Protein AF-A0AA35SJM2-F1 (afdb_monomer)

InterPro domains:
  IPR002765 Uncharacterised protein family UPF0145, YbjQ-like [PF01906] (5-69)
  IPR002765 Uncharacterised protein family UPF0145, YbjQ-like [PTHR34068] (3-70)
  IPR035439 UPF0145 domain superfamily [SSF117782] (9-71)

Solvent-accessible surface area (backbone atoms only — not comparable to full-atom values): 5002 Å² total; per-residue (Å²): 134,91,90,86,85,87,65,86,83,74,83,67,72,65,59,71,58,55,51,46,53,52,52,52,49,51,54,42,51,50,55,51,49,53,54,27,50,77,70,65,28,76,45,72,43,85,68,45,79,45,78,46,82,79,48,98,93,41,74,45,79,47,65,52,62,45,67,40,63,86,73,59,79,81,82,75,112

Foldseek 3Di:
DDDDPDCPPVPDDPPVVVVVVVVLVVVQVVVAVVVLVVVVAPDWPPKDWDWDDPDDPDIDIHMDTDGHHDDDPVNVD

pLDDT: mean 79.22, std 18.02, range [47.5, 98.06]

Structure (mmCIF, N/CA/C/O backbone):
data_AF-A0AA35SJM2-F1
#
_entry.id   AF-A0AA35SJM2-F1
#
loop_
_atom_site.group_PDB
_atom_site.id
_atom_site.type_symbol
_atom_site.label_atom_id
_atom_site.label_alt_id
_atom_site.label_comp_id
_atom_site.label_asym_id
_atom_site.label_entity_id
_atom_site.label_seq_id
_atom_site.pdbx_PDB_ins_code
_atom_site.Cartn_x
_atom_site.Cartn_y
_atom_site.Cartn_z
_atom_site.occupancy
_atom_site.B_iso_or_equiv
_atom_site.auth_seq_id
_atom_site.auth_comp_id
_atom_site.auth_asym_id
_atom_site.auth_atom_id
_atom_site.pdbx_PDB_model_num
ATOM 1 N N . MET A 1 1 ? 17.104 -0.779 -49.467 1.00 47.50 1 MET A N 1
ATOM 2 C CA . MET A 1 1 ? 17.163 -2.150 -48.913 1.00 47.50 1 MET A CA 1
ATOM 3 C C . MET A 1 1 ? 18.175 -2.166 -47.778 1.00 47.50 1 MET A C 1
ATOM 5 O O . MET A 1 1 ? 19.196 -1.513 -47.915 1.00 47.50 1 MET A O 1
ATOM 9 N N . ALA A 1 2 ? 17.855 -2.901 -46.708 1.00 48.22 2 ALA A N 1
ATOM 10 C CA . ALA A 1 2 ? 18.680 -3.225 -45.536 1.00 48.22 2 ALA A CA 1
ATOM 11 C C . ALA A 1 2 ? 19.031 -2.093 -44.545 1.00 48.22 2 ALA A C 1
ATOM 13 O O . ALA A 1 2 ? 20.070 -1.462 -44.664 1.00 48.22 2 ALA A O 1
ATOM 14 N N . ALA A 1 3 ? 18.186 -1.930 -43.516 1.00 48.91 3 ALA A N 1
ATOM 15 C CA . ALA A 1 3 ? 18.595 -1.865 -42.099 1.00 48.91 3 ALA A CA 1
ATOM 16 C C . ALA A 1 3 ? 17.362 -1.699 -41.181 1.00 48.91 3 ALA A C 1
ATOM 18 O O . ALA A 1 3 ? 17.256 -0.717 -40.467 1.00 48.91 3 ALA A O 1
ATOM 19 N N . ASN A 1 4 ? 16.386 -2.616 -41.226 1.00 52.91 4 ASN A N 1
ATOM 20 C CA . ASN A 1 4 ? 15.229 -2.567 -40.310 1.00 52.91 4 ASN A CA 1
ATOM 21 C C . ASN A 1 4 ? 14.713 -3.962 -39.903 1.00 52.91 4 ASN A C 1
ATOM 23 O O . ASN A 1 4 ? 13.524 -4.170 -39.694 1.00 52.91 4 ASN A O 1
ATOM 27 N N . VAL A 1 5 ? 15.611 -4.944 -39.776 1.00 55.47 5 VAL A N 1
ATOM 28 C CA . VAL A 1 5 ? 15.256 -6.328 -39.398 1.00 55.47 5 VAL A CA 1
ATOM 29 C C . VAL A 1 5 ? 16.149 -6.811 -38.255 1.00 55.47 5 VAL A C 1
ATOM 31 O O . VAL A 1 5 ? 16.879 -7.785 -38.396 1.00 55.47 5 VAL A O 1
ATOM 34 N N . LYS A 1 6 ? 16.157 -6.106 -37.116 1.00 48.66 6 LYS A N 1
ATOM 35 C CA . LYS A 1 6 ? 16.836 -6.624 -35.909 1.00 48.66 6 LYS A CA 1
ATOM 36 C C . LYS A 1 6 ? 15.995 -6.686 -34.638 1.00 48.66 6 LYS A C 1
ATOM 38 O O . LYS A 1 6 ? 16.471 -7.245 -33.663 1.00 48.66 6 LYS A O 1
ATOM 43 N N . ASN A 1 7 ? 14.740 -6.232 -34.664 1.00 50.53 7 ASN A N 1
ATOM 44 C CA . ASN A 1 7 ? 13.889 -6.255 -33.467 1.00 50.53 7 ASN A CA 1
ATOM 45 C C . ASN A 1 7 ? 12.493 -6.860 -33.661 1.00 50.53 7 ASN A C 1
ATOM 47 O O . ASN A 1 7 ? 11.696 -6.846 -32.731 1.00 50.53 7 ASN A O 1
ATOM 51 N N . TRP A 1 8 ? 12.186 -7.418 -34.836 1.00 47.72 8 TRP A N 1
ATOM 52 C CA . TRP A 1 8 ? 10.833 -7.909 -35.128 1.00 47.72 8 TRP A CA 1
ATOM 53 C C . TRP A 1 8 ? 10.481 -9.238 -34.426 1.00 47.72 8 TRP A C 1
ATOM 55 O O . TRP A 1 8 ? 9.313 -9.601 -34.369 1.00 47.72 8 TRP A O 1
ATOM 65 N N . SER A 1 9 ? 11.469 -9.940 -33.854 1.00 48.97 9 SER A N 1
ATOM 66 C CA . SER A 1 9 ? 11.272 -11.215 -33.142 1.00 48.97 9 SER A CA 1
ATOM 67 C C . SER A 1 9 ? 11.442 -11.137 -31.619 1.00 48.97 9 SER A C 1
ATOM 69 O O . SER A 1 9 ? 11.361 -12.170 -30.962 1.00 48.97 9 SER A O 1
ATOM 71 N N . VAL A 1 10 ? 11.635 -9.953 -31.023 1.00 52.91 10 VAL A N 1
ATOM 72 C CA . VAL A 1 10 ? 11.635 -9.799 -29.550 1.00 52.91 10 VAL A CA 1
ATOM 73 C C . VAL A 1 10 ? 10.238 -9.363 -29.098 1.00 52.91 10 VAL A C 1
ATOM 75 O O . VAL A 1 10 ? 10.030 -8.280 -28.565 1.00 52.91 10 VAL A O 1
ATOM 78 N N . GLY A 1 11 ? 9.249 -10.195 -29.422 1.00 57.56 11 GLY A N 1
ATOM 79 C CA . GLY A 1 11 ? 7.827 -9.973 -29.163 1.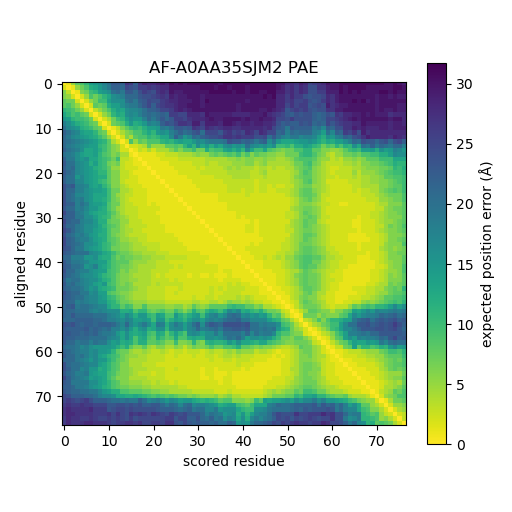00 57.56 11 GLY A CA 1
ATOM 80 C C . GLY A 1 11 ? 7.359 -10.459 -27.792 1.00 57.56 11 GLY A C 1
ATOM 81 O O . GLY A 1 11 ? 6.345 -11.140 -27.714 1.00 57.56 11 GLY A O 1
ATOM 82 N N . GLY A 1 12 ? 8.061 -10.158 -26.707 1.00 61.12 12 GLY A N 1
ATOM 83 C CA . GLY A 1 12 ? 7.604 -10.601 -25.391 1.00 61.12 12 GLY A CA 1
ATOM 84 C C . GLY A 1 12 ? 8.380 -9.913 -24.297 1.00 61.12 12 GLY A C 1
ATOM 85 O O . GLY A 1 12 ? 9.550 -10.219 -24.146 1.00 61.12 12 GLY A O 1
ATOM 86 N N . GLU A 1 13 ? 7.724 -8.969 -23.620 1.00 57.84 13 GLU A N 1
ATOM 87 C CA . GLU A 1 13 ? 8.213 -8.174 -22.488 1.00 57.84 13 GLU A CA 1
ATOM 88 C C . GLU A 1 13 ? 9.642 -7.624 -22.636 1.00 57.84 13 GLU A C 1
ATOM 90 O O . GLU A 1 13 ? 10.641 -8.342 -22.625 1.00 57.84 13 GLU A O 1
ATOM 95 N N . LEU A 1 14 ? 9.782 -6.296 -22.673 1.00 68.06 14 LEU A N 1
ATOM 96 C CA . LEU A 1 14 ? 11.068 -5.684 -22.344 1.00 68.06 14 LEU A CA 1
ATOM 97 C C . LEU A 1 14 ? 11.388 -6.104 -20.903 1.00 68.06 14 LEU A C 1
ATOM 99 O O . LEU A 1 14 ? 10.877 -5.502 -19.972 1.00 68.06 14 LEU A O 1
ATOM 103 N N . ARG A 1 15 ? 12.164 -7.175 -20.711 1.00 66.62 15 ARG A N 1
ATOM 104 C CA . ARG A 1 15 ? 12.342 -7.845 -19.412 1.00 66.62 15 ARG A CA 1
ATOM 105 C C . ARG A 1 15 ? 12.732 -6.864 -18.304 1.00 66.62 15 ARG A C 1
ATOM 107 O O . ARG A 1 15 ? 12.132 -6.874 -17.243 1.00 66.62 15 ARG A O 1
ATOM 114 N N . GLY A 1 16 ? 13.607 -5.907 -18.624 1.00 70.25 16 GLY A N 1
ATOM 115 C CA . GLY A 1 16 ? 13.968 -4.818 -17.711 1.00 70.25 16 GLY A CA 1
ATOM 116 C C . GLY A 1 16 ? 12.824 -3.848 -17.370 1.00 70.25 16 GLY A C 1
ATOM 117 O O . GLY A 1 16 ? 12.807 -3.301 -16.277 1.00 70.25 16 GLY A O 1
ATOM 118 N N . TYR A 1 17 ? 11.852 -3.647 -18.262 1.00 69.56 17 TYR A N 1
ATOM 119 C CA . TYR A 1 17 ? 10.639 -2.867 -17.990 1.00 69.56 17 TYR A CA 1
ATOM 120 C C . TYR A 1 17 ? 9.667 -3.625 -17.076 1.00 69.56 17 TYR A C 1
ATOM 122 O O . TYR A 1 17 ? 9.150 -3.037 -16.130 1.00 69.56 17 TYR A O 1
ATOM 130 N N . SER A 1 18 ? 9.460 -4.927 -17.305 1.00 78.62 18 SER A N 1
ATOM 131 C CA . SER A 1 18 ? 8.648 -5.763 -16.406 1.00 78.62 18 SER A CA 1
ATOM 132 C C . SER A 1 18 ? 9.284 -5.870 -15.015 1.00 78.62 18 SER A C 1
ATOM 134 O O . SER A 1 18 ? 8.588 -5.703 -14.014 1.00 78.62 18 SER A O 1
ATOM 136 N N . ASP A 1 19 ? 10.607 -6.050 -14.942 1.00 83.62 19 ASP A N 1
ATOM 137 C CA . ASP A 1 19 ? 11.364 -6.067 -13.683 1.00 83.62 19 ASP A CA 1
ATOM 138 C C . ASP A 1 19 ? 11.265 -4.717 -12.952 1.00 83.62 19 ASP A C 1
ATOM 140 O O . ASP A 1 19 ? 11.032 -4.671 -11.743 1.00 83.62 19 ASP A O 1
ATOM 144 N N . MET A 1 20 ? 11.366 -3.603 -13.688 1.00 84.38 20 MET A N 1
ATOM 145 C CA . MET A 1 20 ? 11.179 -2.264 -13.128 1.00 84.38 20 MET A CA 1
ATOM 146 C C . MET A 1 20 ? 9.769 -2.099 -12.551 1.00 84.38 20 MET A C 1
ATOM 148 O O . MET A 1 20 ? 9.636 -1.677 -11.407 1.00 84.38 20 MET A O 1
ATOM 152 N N . LEU A 1 21 ? 8.719 -2.466 -13.292 1.00 82.94 21 LEU A N 1
ATOM 153 C CA . LEU A 1 21 ? 7.337 -2.372 -12.809 1.00 82.94 21 LEU A CA 1
ATOM 154 C C . LEU A 1 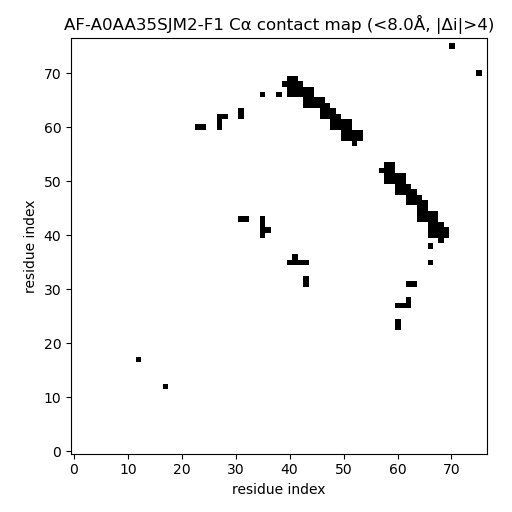21 ? 7.092 -3.245 -11.571 1.00 82.94 21 LEU A C 1
ATOM 156 O O . LEU A 1 21 ? 6.410 -2.805 -10.644 1.00 82.94 21 LEU A O 1
ATOM 160 N N . GLN A 1 22 ? 7.670 -4.449 -11.525 1.00 86.00 22 GLN A N 1
ATOM 161 C CA . GLN A 1 22 ? 7.636 -5.321 -10.347 1.00 86.00 22 GLN A CA 1
ATOM 162 C C . GLN A 1 22 ? 8.284 -4.643 -9.132 1.00 86.00 22 GLN A C 1
ATOM 164 O O . GLN A 1 22 ? 7.674 -4.570 -8.062 1.00 86.00 22 GLN A O 1
ATOM 169 N N . GLN A 1 23 ? 9.492 -4.099 -9.302 1.00 89.19 23 GLN A N 1
ATOM 170 C CA . GLN A 1 23 ? 10.216 -3.416 -8.233 1.00 89.19 23 GLN A CA 1
ATOM 171 C C . GLN A 1 23 ? 9.473 -2.159 -7.759 1.00 89.19 23 GLN A C 1
ATOM 173 O O . GLN A 1 23 ? 9.314 -1.954 -6.554 1.00 89.19 23 GLN A O 1
ATOM 178 N N . THR A 1 24 ? 8.968 -1.336 -8.681 1.00 89.25 24 THR A N 1
ATOM 179 C CA . THR A 1 24 ? 8.163 -0.154 -8.349 1.00 89.25 24 THR A CA 1
ATOM 180 C C . THR A 1 24 ? 6.893 -0.553 -7.600 1.00 89.25 24 THR A C 1
ATOM 182 O O . THR A 1 24 ? 6.561 0.078 -6.598 1.00 89.25 24 THR A O 1
ATOM 185 N N . GLY A 1 25 ? 6.221 -1.630 -8.019 1.00 90.69 25 GLY A N 1
ATOM 186 C CA . GLY A 1 25 ? 5.075 -2.195 -7.306 1.00 90.69 25 GLY A CA 1
ATOM 187 C C . GLY A 1 25 ? 5.405 -2.524 -5.856 1.00 90.69 25 GLY A C 1
ATOM 188 O O . GLY A 1 25 ? 4.687 -2.102 -4.952 1.00 90.69 25 GLY A O 1
ATOM 189 N N . HIS A 1 26 ? 6.531 -3.194 -5.621 1.00 93.69 26 HIS A N 1
ATOM 190 C CA . HIS A 1 26 ? 6.972 -3.536 -4.271 1.00 93.69 26 HIS A CA 1
ATOM 191 C C . HIS A 1 26 ? 7.236 -2.295 -3.407 1.00 93.69 26 HIS A C 1
ATOM 193 O O . HIS A 1 26 ? 6.786 -2.232 -2.265 1.00 93.69 26 HIS A O 1
ATOM 199 N N . ILE A 1 27 ? 7.8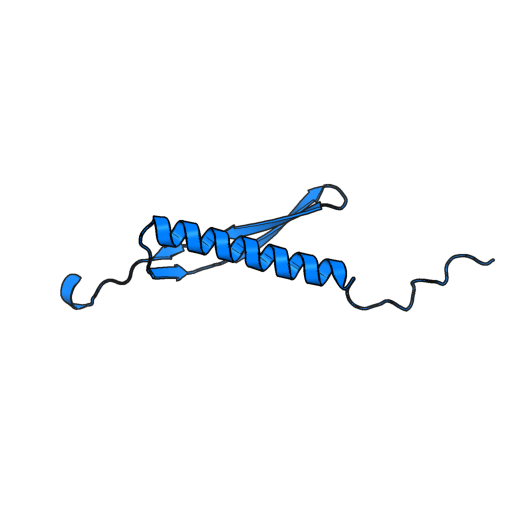90 -1.275 -3.972 1.00 94.31 27 ILE A N 1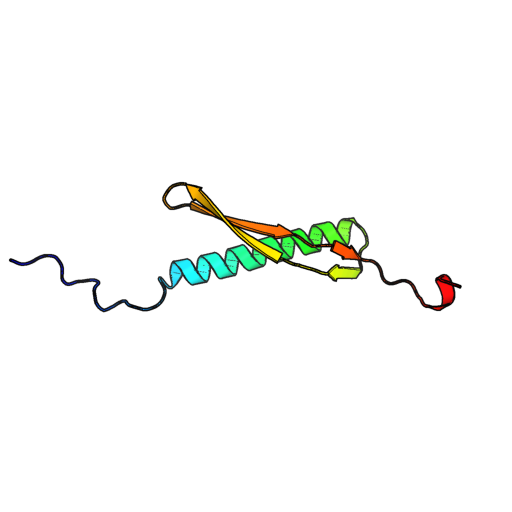
ATOM 200 C CA . ILE A 1 27 ? 8.167 -0.006 -3.280 1.00 94.31 27 ILE A CA 1
ATOM 201 C C . ILE A 1 27 ? 6.864 0.700 -2.878 1.00 94.31 27 ILE A C 1
ATOM 203 O O . ILE A 1 27 ? 6.753 1.205 -1.761 1.00 94.31 27 ILE A O 1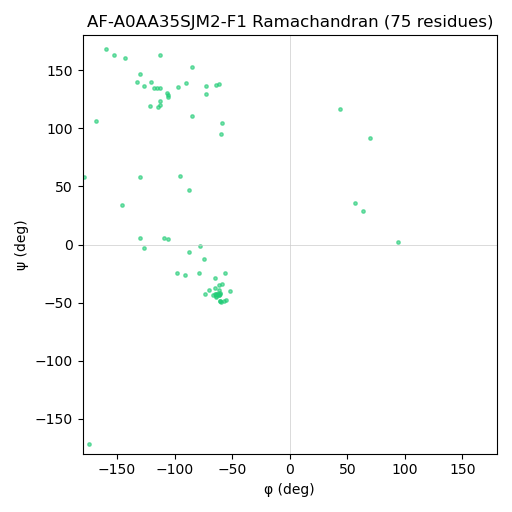
ATOM 207 N N . VAL A 1 28 ? 5.868 0.734 -3.768 1.00 94.50 28 VAL A N 1
ATOM 208 C CA . VAL A 1 28 ? 4.566 1.361 -3.486 1.00 94.50 28 VAL A CA 1
ATOM 209 C C . VAL A 1 28 ? 3.836 0.627 -2.360 1.00 94.50 28 VAL A C 1
ATOM 211 O O . VAL A 1 28 ? 3.323 1.271 -1.446 1.00 94.50 28 VAL A O 1
ATOM 214 N N . LEU A 1 29 ? 3.822 -0.708 -2.394 1.00 94.88 29 LEU A N 1
ATOM 215 C CA . LEU A 1 29 ? 3.205 -1.526 -1.348 1.00 94.88 29 LEU A CA 1
ATOM 216 C C . LEU A 1 29 ? 3.896 -1.343 0.004 1.00 94.88 29 LEU A C 1
ATOM 218 O O . LEU A 1 29 ? 3.215 -1.180 1.015 1.00 94.88 29 LEU A O 1
ATOM 222 N N . GLN A 1 30 ? 5.230 -1.309 0.020 1.00 96.12 30 GLN A N 1
ATOM 223 C CA . GLN A 1 30 ? 6.002 -1.092 1.239 1.00 96.12 30 GLN A CA 1
ATOM 224 C C . GLN A 1 30 ? 5.669 0.265 1.873 1.00 96.12 30 GLN A C 1
ATOM 226 O O . GLN A 1 30 ? 5.317 0.319 3.047 1.00 96.12 30 GLN A O 1
ATOM 231 N N . ARG A 1 31 ? 5.672 1.348 1.085 1.00 96.06 31 ARG A N 1
ATOM 232 C CA . ARG A 1 31 ? 5.313 2.692 1.573 1.00 96.06 31 ARG A CA 1
ATOM 233 C C . ARG A 1 31 ? 3.883 2.769 2.100 1.00 96.06 31 ARG A C 1
ATOM 235 O O . ARG A 1 31 ? 3.607 3.529 3.024 1.00 96.06 31 ARG A O 1
ATOM 242 N N . MET A 1 32 ? 2.957 2.029 1.492 1.00 96.38 32 MET A N 1
ATOM 243 C CA . MET A 1 32 ? 1.564 1.971 1.940 1.00 96.38 32 MET A CA 1
ATOM 244 C C . MET A 1 32 ? 1.436 1.224 3.272 1.00 96.38 32 MET A C 1
ATOM 246 O O . MET A 1 32 ? 0.680 1.651 4.143 1.00 96.38 32 MET A O 1
ATOM 250 N N . ALA A 1 33 ? 2.198 0.143 3.446 1.00 96.31 33 ALA A N 1
ATOM 251 C CA . ALA A 1 33 ? 2.257 -0.603 4.696 1.00 96.31 33 ALA A CA 1
ATOM 252 C C . ALA A 1 33 ? 2.889 0.225 5.826 1.00 96.31 33 ALA A C 1
ATOM 254 O O . ALA A 1 33 ? 2.333 0.258 6.919 1.00 96.31 33 ALA A O 1
ATOM 255 N N . GLU A 1 34 ? 3.987 0.937 5.557 1.00 97.75 34 GLU A N 1
ATOM 256 C CA . GLU A 1 34 ? 4.639 1.843 6.517 1.00 97.75 34 GLU A CA 1
ATOM 257 C C . GLU A 1 34 ? 3.662 2.922 7.016 1.00 97.75 34 GLU A C 1
ATOM 259 O O . GLU A 1 34 ? 3.470 3.075 8.220 1.00 97.75 34 GLU A O 1
ATOM 264 N N . GLN A 1 35 ? 2.938 3.586 6.107 1.00 97.38 35 GLN A N 1
ATOM 265 C CA . GLN A 1 35 ? 1.907 4.568 6.476 1.00 97.38 35 GLN A CA 1
ATOM 266 C C . GLN A 1 35 ? 0.782 3.949 7.321 1.00 97.38 35 GLN A C 1
ATOM 268 O O . GLN A 1 35 ? 0.341 4.535 8.308 1.00 97.38 35 GLN A O 1
ATOM 273 N N . ALA A 1 36 ? 0.316 2.748 6.970 1.00 97.88 36 ALA A N 1
ATOM 274 C CA . ALA A 1 36 ? -0.713 2.060 7.746 1.00 97.88 36 ALA A CA 1
ATOM 275 C C . ALA A 1 36 ? -0.221 1.683 9.157 1.00 97.88 36 ALA A C 1
ATOM 277 O O . ALA A 1 36 ? -0.970 1.815 10.127 1.00 97.88 36 ALA A O 1
ATOM 278 N N . GLN A 1 37 ? 1.045 1.276 9.290 1.00 97.19 37 GLN A N 1
ATOM 279 C CA . GLN A 1 37 ? 1.677 0.995 10.581 1.00 97.19 37 GLN A CA 1
ATOM 280 C C . GLN A 1 37 ? 1.792 2.254 11.448 1.00 97.19 37 GLN A C 1
ATOM 282 O O . GLN A 1 37 ? 1.462 2.205 12.633 1.00 97.19 37 GLN A O 1
ATOM 287 N N . GLU A 1 38 ? 2.183 3.393 10.869 1.00 98.00 38 GL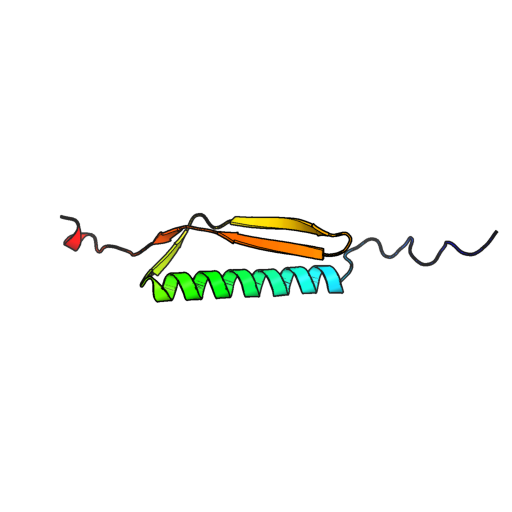U A N 1
ATOM 288 C CA . GLU A 1 38 ? 2.209 4.690 11.566 1.00 98.00 38 GLU A CA 1
ATOM 289 C C . GLU A 1 38 ? 0.819 5.086 12.092 1.00 98.00 38 GLU A C 1
ATOM 291 O O . GLU A 1 38 ? 0.689 5.642 13.186 1.00 98.00 38 GLU A O 1
ATOM 296 N N . MET A 1 39 ? -0.236 4.720 11.359 1.00 97.00 39 MET A N 1
ATOM 297 C CA . MET A 1 39 ? -1.634 4.907 11.760 1.00 97.00 39 MET A CA 1
ATOM 298 C C . MET A 1 39 ? -2.138 3.874 12.784 1.00 97.00 39 MET A C 1
ATOM 300 O O . MET A 1 39 ? -3.290 3.963 13.212 1.00 97.00 39 MET A O 1
ATOM 304 N N . LYS A 1 40 ? -1.303 2.909 13.202 1.00 96.56 40 LYS A N 1
ATOM 305 C CA . LYS A 1 40 ? -1.674 1.773 14.070 1.00 96.56 40 LYS A CA 1
ATOM 306 C C . LYS A 1 40 ? -2.816 0.923 13.496 1.00 96.56 40 LYS A C 1
ATOM 308 O O . LYS A 1 40 ? -3.683 0.456 14.238 1.00 96.56 40 LYS A O 1
ATOM 313 N N . ALA A 1 41 ? -2.842 0.773 12.175 1.00 97.62 41 ALA A N 1
ATOM 314 C CA . ALA A 1 41 ? -3.758 -0.122 11.485 1.00 97.62 41 ALA A CA 1
ATOM 315 C C . ALA A 1 41 ? -3.198 -1.551 11.428 1.00 97.62 41 ALA A C 1
ATOM 317 O O . ALA A 1 41 ? -1.985 -1.755 11.405 1.00 97.62 41 ALA A O 1
ATOM 318 N N . ASP A 1 42 ? -4.097 -2.530 11.353 1.00 96.50 42 ASP A N 1
ATOM 319 C CA . ASP A 1 42 ? -3.761 -3.952 11.226 1.00 96.50 42 ASP A CA 1
ATOM 320 C C . ASP A 1 42 ? -3.678 -4.390 9.759 1.00 96.50 42 ASP A C 1
ATOM 322 O O . ASP A 1 42 ? -2.989 -5.352 9.421 1.00 96.50 42 ASP A O 1
ATOM 326 N N . ALA A 1 43 ? -4.394 -3.693 8.870 1.00 96.31 43 ALA A N 1
ATOM 327 C CA . ALA A 1 43 ? -4.438 -4.013 7.450 1.00 96.31 43 ALA A CA 1
ATOM 328 C C . ALA A 1 43 ? -4.732 -2.788 6.574 1.00 96.31 43 ALA A C 1
ATOM 330 O O . ALA A 1 43 ? -5.275 -1.782 7.033 1.00 96.31 43 ALA A O 1
ATOM 331 N N . VAL A 1 44 ? -4.437 -2.919 5.278 1.00 97.38 44 VAL A N 1
ATOM 332 C CA . VAL A 1 44 ? -4.931 -2.027 4.222 1.00 97.38 44 VAL A CA 1
ATOM 333 C C . VAL A 1 44 ? -5.880 -2.813 3.325 1.00 97.38 44 VAL A C 1
ATOM 335 O O . VAL A 1 44 ? -5.505 -3.841 2.765 1.00 97.38 44 VAL A O 1
ATOM 338 N N . ILE A 1 45 ? -7.114 -2.335 3.181 1.00 96.75 45 ILE A N 1
ATOM 339 C CA . ILE A 1 45 ? -8.149 -2.956 2.347 1.00 96.75 45 ILE A CA 1
ATOM 340 C C . ILE A 1 45 ? -8.499 -2.074 1.149 1.00 96.75 45 ILE A C 1
ATOM 342 O O . ILE A 1 45 ? -8.187 -0.885 1.118 1.00 96.75 45 ILE A O 1
ATOM 346 N N . GLY A 1 46 ? -9.157 -2.659 0.145 1.00 95.94 46 GLY A N 1
ATOM 347 C CA . GLY A 1 46 ? -9.607 -1.914 -1.037 1.00 95.94 46 GLY A CA 1
ATOM 348 C C . GLY A 1 46 ? -8.460 -1.332 -1.867 1.00 95.94 46 GLY A C 1
ATOM 349 O O . GLY A 1 46 ? -8.627 -0.294 -2.503 1.00 95.94 46 GLY A O 1
ATOM 350 N N . MET A 1 47 ? -7.295 -1.981 -1.834 1.00 94.88 47 MET A N 1
ATOM 351 C CA . MET A 1 47 ? -6.088 -1.485 -2.478 1.00 94.88 47 MET A CA 1
ATOM 352 C C . MET A 1 47 ? -6.231 -1.418 -4.004 1.00 94.88 47 MET A C 1
ATOM 354 O O . MET A 1 47 ? -6.717 -2.358 -4.639 1.00 94.88 47 MET A O 1
ATOM 358 N N . ARG A 1 48 ? -5.743 -0.329 -4.602 1.00 93.44 48 ARG A N 1
ATOM 359 C CA . ARG A 1 48 ? -5.581 -0.169 -6.051 1.00 93.44 48 ARG A CA 1
ATOM 360 C C . ARG A 1 48 ? -4.202 0.372 -6.382 1.00 93.44 48 ARG A C 1
ATOM 362 O O . ARG A 1 48 ? -3.716 1.284 -5.722 1.00 93.44 48 ARG A O 1
ATOM 369 N N . LEU A 1 49 ? -3.628 -0.172 -7.451 1.00 90.06 49 LEU A N 1
ATOM 370 C CA . LEU A 1 49 ? -2.459 0.370 -8.128 1.00 90.06 49 LEU A CA 1
ATOM 371 C C . LEU A 1 49 ? -2.918 0.988 -9.446 1.00 90.06 49 LEU A C 1
ATOM 373 O O . LEU A 1 49 ? -3.653 0.357 -10.208 1.00 90.06 49 LEU A O 1
ATOM 377 N N . VAL A 1 50 ? -2.506 2.221 -9.699 1.00 88.25 50 VAL A N 1
ATOM 378 C CA . VAL A 1 50 ? -2.790 2.942 -10.937 1.00 88.25 50 VAL A CA 1
ATOM 379 C C . VAL A 1 50 ? -1.485 3.447 -11.524 1.00 88.25 50 VAL A C 1
ATOM 381 O O . VAL A 1 50 ? -0.622 3.951 -10.807 1.00 88.25 50 VAL A O 1
ATOM 384 N N . THR A 1 51 ? -1.333 3.296 -12.833 1.00 81.06 51 THR A N 1
ATOM 385 C CA . THR A 1 51 ? -0.212 3.874 -13.569 1.00 81.06 51 THR A CA 1
ATOM 386 C C . THR A 1 51 ? -0.644 5.186 -14.204 1.00 81.06 51 THR A C 1
ATOM 388 O O . THR A 1 51 ? -1.708 5.238 -14.823 1.00 81.06 51 THR A O 1
ATOM 391 N N . SER A 1 52 ? 0.185 6.220 -14.103 1.00 69.31 52 SER A N 1
ATOM 392 C CA . SER A 1 52 ? 0.023 7.465 -14.856 1.00 69.31 52 SER A CA 1
ATOM 393 C C . SER A 1 52 ? 1.233 7.667 -15.762 1.00 69.31 52 SER A C 1
ATOM 395 O O . SER A 1 52 ? 2.371 7.487 -15.332 1.00 69.31 52 SER A O 1
ATOM 397 N N . ASN A 1 53 ? 1.001 8.042 -17.018 1.00 61.00 53 ASN A N 1
ATOM 398 C CA . ASN A 1 53 ? 2.078 8.476 -17.904 1.00 61.00 53 ASN A CA 1
ATOM 399 C C . ASN A 1 53 ? 2.325 9.960 -17.646 1.00 61.00 53 ASN A C 1
ATOM 401 O O . ASN A 1 53 ? 1.475 10.790 -17.963 1.00 61.00 53 ASN A O 1
ATOM 405 N N . VAL A 1 54 ? 3.472 10.284 -17.055 1.00 60.16 54 VAL A N 1
ATOM 406 C CA . VAL A 1 54 ? 3.782 11.655 -16.610 1.00 60.16 54 VAL A CA 1
ATOM 407 C C . VAL A 1 54 ? 4.651 12.390 -17.629 1.00 60.16 54 VAL A C 1
ATOM 409 O O . VAL A 1 54 ? 4.605 13.613 -17.711 1.00 60.16 54 VAL A O 1
ATOM 412 N N . ALA A 1 55 ? 5.407 11.650 -18.446 1.00 57.62 55 ALA A N 1
ATOM 413 C CA . ALA A 1 55 ? 6.177 12.173 -19.571 1.00 57.62 55 ALA A CA 1
ATOM 414 C C . ALA A 1 55 ? 6.514 11.060 -20.578 1.00 57.62 55 ALA A C 1
ATOM 416 O O . ALA A 1 55 ? 6.360 9.871 -20.289 1.00 57.62 55 ALA A O 1
ATOM 417 N N . GLU A 1 56 ? 7.005 11.445 -21.758 1.00 50.06 56 GLU A N 1
ATOM 418 C CA . GLU A 1 56 ? 7.509 10.514 -22.771 1.00 50.06 56 GLU A CA 1
ATOM 419 C C . GLU A 1 56 ? 8.667 9.685 -22.176 1.00 50.06 56 GLU A C 1
ATOM 421 O O . GLU A 1 56 ? 9.761 10.190 -21.937 1.00 50.06 56 GLU A O 1
ATOM 426 N N . GLY A 1 57 ? 8.395 8.417 -21.851 1.00 56.50 57 GLY A N 1
ATOM 427 C CA . GLY A 1 57 ? 9.367 7.498 -21.248 1.00 56.50 57 GLY A CA 1
ATOM 428 C C . GLY A 1 57 ? 9.371 7.407 -19.714 1.00 56.50 57 GLY A C 1
ATOM 429 O O . GLY A 1 57 ? 10.168 6.637 -19.182 1.00 56.50 57 GLY A O 1
ATOM 430 N N . ALA A 1 58 ? 8.487 8.115 -18.997 1.00 58.59 58 ALA A N 1
ATOM 431 C CA . ALA A 1 58 ? 8.360 8.014 -17.538 1.00 58.59 58 ALA A CA 1
ATOM 432 C C . ALA A 1 58 ? 6.941 7.588 -17.118 1.00 58.59 58 ALA A C 1
ATOM 434 O O . ALA A 1 58 ? 5.961 8.292 -17.378 1.00 58.59 58 ALA A O 1
ATOM 435 N N . ALA A 1 59 ? 6.845 6.440 -16.442 1.00 65.75 59 ALA A N 1
ATOM 436 C CA . ALA A 1 59 ? 5.612 5.931 -15.849 1.00 65.75 59 ALA A CA 1
ATOM 437 C C . ALA A 1 59 ? 5.654 6.111 -14.324 1.00 65.75 59 ALA A C 1
ATOM 439 O O . ALA A 1 59 ? 6.599 5.667 -13.672 1.00 65.75 59 ALA A O 1
ATOM 440 N N . GLU A 1 60 ? 4.630 6.739 -13.755 1.00 77.75 60 GLU A N 1
ATOM 441 C CA . GLU A 1 60 ? 4.385 6.738 -12.312 1.00 77.75 60 GLU A CA 1
ATOM 442 C C . GLU A 1 60 ? 3.488 5.563 -11.945 1.00 77.75 60 GLU A C 1
ATOM 444 O O . GLU A 1 60 ? 2.504 5.286 -12.632 1.00 77.75 60 GLU A O 1
ATOM 449 N N . LEU A 1 61 ? 3.797 4.908 -10.826 1.00 85.69 61 LEU A N 1
ATOM 450 C CA . LEU A 1 61 ? 2.919 3.936 -10.189 1.00 85.69 61 LEU A CA 1
ATOM 451 C C . LEU A 1 61 ? 2.459 4.506 -8.850 1.00 85.69 61 LEU A C 1
ATOM 453 O O . LEU A 1 61 ? 3.271 4.785 -7.968 1.00 85.69 61 LEU A O 1
ATOM 457 N N . ILE A 1 62 ? 1.151 4.664 -8.705 1.00 89.62 62 ILE A N 1
ATOM 458 C CA . ILE A 1 62 ? 0.510 5.219 -7.517 1.00 89.62 62 ILE A CA 1
ATOM 459 C C . ILE A 1 62 ? -0.340 4.119 -6.889 1.00 89.62 62 ILE A C 1
ATOM 461 O O . ILE A 1 62 ? -1.075 3.420 -7.585 1.00 89.62 62 ILE A O 1
ATOM 465 N N . GLY A 1 63 ? -0.252 3.967 -5.570 1.00 92.50 63 GLY A N 1
ATOM 466 C CA . GLY A 1 63 ? -1.064 3.026 -4.806 1.00 92.50 63 GLY A CA 1
ATOM 467 C C . GLY A 1 63 ? -1.893 3.732 -3.745 1.00 92.50 63 GLY A C 1
ATOM 468 O O . GLY A 1 63 ? -1.390 4.631 -3.077 1.00 92.50 63 GLY A O 1
ATOM 469 N N . TYR A 1 64 ? -3.143 3.308 -3.570 1.00 94.56 64 TYR A N 1
ATOM 470 C CA . TYR A 1 64 ? -4.013 3.778 -2.489 1.00 94.56 64 TYR A CA 1
ATOM 471 C C . TYR A 1 64 ? -4.901 2.654 -1.955 1.00 94.56 64 TYR A C 1
ATOM 473 O O . TYR A 1 64 ? -5.134 1.656 -2.636 1.00 94.56 64 TYR A O 1
ATOM 481 N N . GLY A 1 65 ? -5.418 2.838 -0.742 1.00 96.62 65 GLY A N 1
ATOM 482 C CA . GLY A 1 65 ? -6.313 1.912 -0.053 1.00 96.62 65 GLY A CA 1
ATOM 483 C C . GLY A 1 65 ? -6.824 2.514 1.257 1.00 96.62 65 GLY A C 1
ATOM 484 O O . GLY A 1 65 ? -6.603 3.692 1.537 1.00 96.62 65 GLY A O 1
ATOM 485 N N . THR A 1 66 ? -7.512 1.711 2.064 1.00 97.75 66 T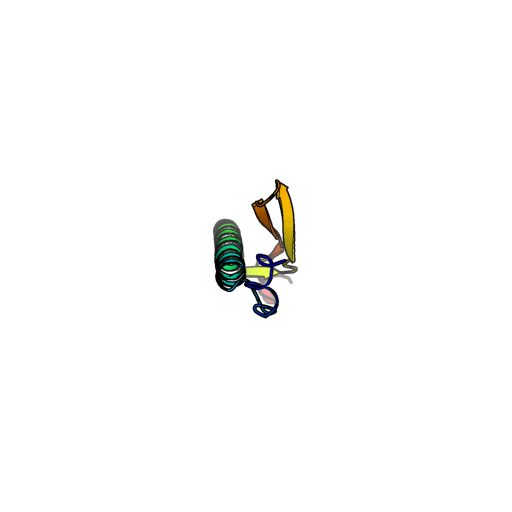HR A N 1
ATOM 486 C CA . THR A 1 66 ? -8.059 2.121 3.363 1.00 97.75 66 THR A CA 1
ATOM 487 C C . THR A 1 66 ? -7.376 1.354 4.485 1.00 97.75 66 THR A C 1
ATOM 489 O O . THR A 1 66 ? -7.489 0.132 4.551 1.00 97.75 66 THR A O 1
ATOM 492 N N . ALA A 1 67 ? -6.688 2.067 5.375 1.00 98.06 67 ALA A N 1
ATOM 493 C CA . ALA A 1 67 ? -6.111 1.493 6.584 1.00 98.06 67 ALA A CA 1
ATOM 494 C C . ALA A 1 67 ? -7.223 1.174 7.599 1.00 98.06 67 ALA A C 1
ATOM 496 O O . ALA A 1 67 ? -8.069 2.025 7.884 1.00 98.06 67 ALA A O 1
ATOM 497 N N . VAL A 1 68 ? -7.241 -0.048 8.127 1.00 97.25 68 VAL A N 1
ATOM 498 C CA . VAL A 1 68 ? -8.265 -0.530 9.062 1.00 97.25 68 VAL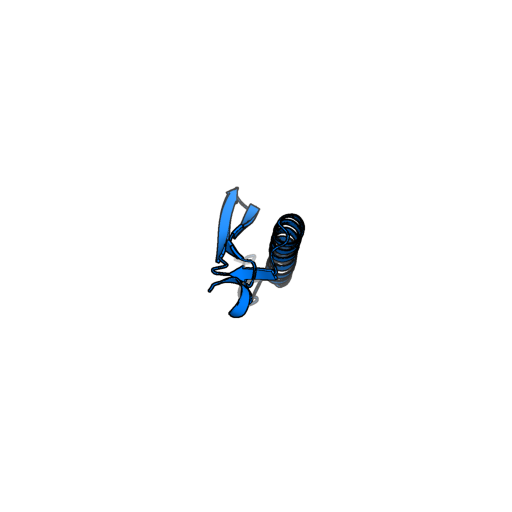 A CA 1
ATOM 499 C C . VAL A 1 68 ? -7.637 -1.163 10.292 1.00 97.25 68 VAL A C 1
ATOM 501 O O . VAL A 1 68 ? -6.589 -1.801 10.214 1.00 97.25 68 VAL A O 1
ATOM 504 N N . ARG A 1 69 ? -8.315 -1.005 11.429 1.00 96.44 69 ARG A N 1
ATOM 505 C CA . ARG A 1 69 ? -7.993 -1.675 12.687 1.00 96.44 69 ARG A CA 1
ATOM 506 C C . ARG A 1 69 ? -9.110 -2.651 13.025 1.00 96.44 69 ARG A C 1
ATOM 508 O O . ARG A 1 69 ? -10.285 -2.288 12.922 1.00 96.44 69 ARG A O 1
ATOM 515 N N . PHE A 1 70 ? -8.765 -3.864 13.423 1.00 94.06 70 PHE A N 1
ATOM 516 C CA . PHE A 1 70 ? -9.738 -4.834 13.891 1.00 94.06 70 PHE A CA 1
ATOM 517 C C . PHE A 1 70 ? -10.236 -4.431 15.276 1.00 94.06 70 PHE A C 1
ATOM 519 O O . PHE A 1 70 ? -9.478 -3.998 16.143 1.00 94.06 70 PHE A O 1
ATOM 526 N N . VAL A 1 71 ? -11.546 -4.529 15.464 1.00 91.12 71 VAL A N 1
ATOM 527 C CA . VAL A 1 71 ? -12.172 -4.379 16.773 1.00 91.12 71 VAL A CA 1
ATOM 528 C C . VAL A 1 71 ? -12.583 -5.763 17.234 1.00 91.12 71 VAL A C 1
ATOM 530 O O . VAL A 1 71 ? -13.227 -6.504 16.486 1.00 91.12 71 VAL A O 1
ATOM 533 N N . ASP A 1 72 ? -12.195 -6.122 18.452 1.00 85.94 72 ASP A N 1
ATOM 534 C CA . ASP A 1 72 ? -12.695 -7.341 19.067 1.00 85.94 72 ASP A CA 1
ATOM 535 C C . ASP A 1 72 ? -14.213 -7.234 19.204 1.00 85.94 72 ASP A C 1
ATOM 537 O O . ASP A 1 72 ? -14.749 -6.187 19.577 1.00 85.94 72 ASP A O 1
ATOM 541 N N . LYS A 1 73 ? -14.924 -8.328 18.909 1.00 72.56 73 LYS A N 1
ATOM 542 C CA . LYS A 1 73 ? -16.393 -8.370 19.002 1.00 72.56 73 LYS A CA 1
ATOM 543 C C . LYS A 1 73 ? -16.916 -8.003 20.395 1.00 72.56 73 LYS A C 1
ATOM 545 O O . LYS A 1 73 ? -18.047 -7.547 20.496 1.00 72.56 73 LYS A O 1
ATOM 550 N N . GLU A 1 74 ? -16.106 -8.184 21.435 1.00 68.88 74 GLU A N 1
ATOM 551 C CA . GLU A 1 74 ? -16.443 -7.847 22.822 1.00 68.88 74 GLU A CA 1
ATOM 552 C C . GLU A 1 74 ? -16.308 -6.348 23.133 1.00 68.88 74 GLU A C 1
ATOM 554 O O . GLU A 1 74 ? -16.989 -5.856 24.021 1.00 68.88 74 GLU A O 1
ATOM 559 N N . ALA A 1 75 ? -15.480 -5.603 22.392 1.00 61.09 75 ALA A N 1
ATOM 560 C CA . ALA A 1 75 ? -15.291 -4.159 22.578 1.00 61.09 75 ALA A CA 1
ATOM 561 C C . ALA A 1 75 ? -16.294 -3.302 21.779 1.00 61.09 75 ALA A C 1
ATOM 563 O O . ALA A 1 75 ? -16.292 -2.076 21.892 1.00 61.09 75 ALA A O 1
ATOM 564 N N . ALA A 1 76 ? -17.109 -3.939 20.933 1.00 60.72 76 ALA A N 1
ATOM 565 C CA . ALA A 1 76 ? -18.083 -3.295 20.052 1.00 60.72 76 ALA A CA 1
ATOM 566 C C . ALA A 1 76 ? -19.546 -3.459 20.520 1.00 60.72 76 ALA A C 1
ATOM 568 O O . ALA A 1 76 ? -20.454 -3.055 19.789 1.00 60.72 76 ALA A O 1
ATOM 569 N N . GLY A 1 77 ? -19.767 -4.064 21.695 1.00 50.69 77 GLY A N 1
ATOM 570 C CA . GLY A 1 77 ? -21.065 -4.179 22.374 1.00 50.69 77 GLY A CA 1
ATOM 571 C C . GLY A 1 77 ? -21.095 -3.368 23.659 1.00 50.69 77 GLY A C 1
ATOM 572 O O . GLY A 1 77 ? -22.199 -2.896 24.003 1.00 50.69 77 GLY A O 1
#

Mean predicted aligned error: 10.81 Å

Sequence (77 aa):
MAANVKNWSVGGELRGYSDMLQQTGHIVLQRMAEQAQEMKADAVIGMRLVTSNVAEGAAELIGYGTAVRFVDKEAAG

Organism: Geodia barretti (NCBI:txid519541)

Secondary structure (DSSP, 8-state):
--S--SSTT--S--HHHHHHHHHHHHHHHHHHHHHHHHTT-SEEEEEEEEEEEEETTEEEEEEEEEEE----TTTT-

Radius of gyration: 20.45 Å; Cα contacts (8 Å, |Δi|>4): 68; 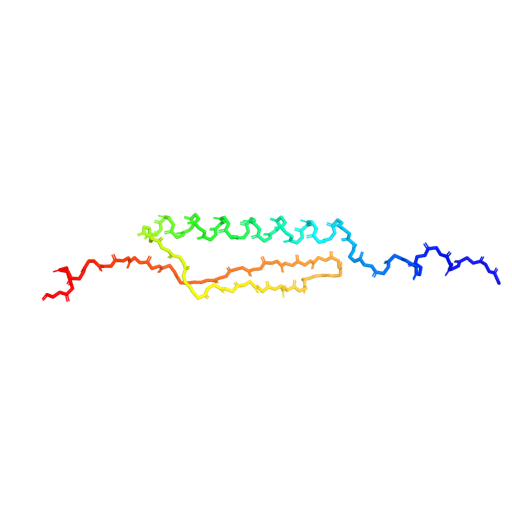chains: 1; bounding box: 40×23×72 Å

Nearest PDB structures (foldseek):
  8fqc-assembly1_H1  TM=3.215E-01  e=5.043E+00  Agrobacterium phage Milano
  8rm1-assembly1_D  TM=3.295E-01  e=6.570E+00  Simian foamy virus